Protein AF-A0A445MV72-F1 (afdb_monomer_lite)

pLDDT: mean 87.75, std 9.33, range [53.75, 96.5]

Structure (mmCIF, N/CA/C/O backbone):
data_AF-A0A445MV72-F1
#
_entry.id   AF-A0A445MV72-F1
#
loop_
_atom_site.group_PDB
_atom_site.id
_atom_site.type_symbol
_atom_site.label_atom_id
_atom_site.label_alt_id
_atom_site.label_comp_id
_atom_site.label_asym_id
_atom_site.label_entity_id
_atom_site.label_seq_id
_atom_site.pdbx_PDB_ins_code
_atom_site.Cartn_x
_atom_site.Cartn_y
_atom_site.Cartn_z
_atom_site.occupancy
_atom_site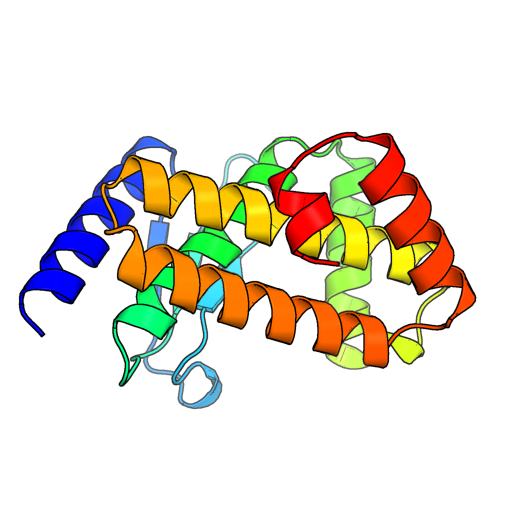.B_iso_or_equiv
_atom_site.auth_seq_id
_atom_site.auth_comp_id
_atom_site.auth_asym_id
_atom_site.auth_atom_id
_atom_site.pdbx_PDB_model_num
ATOM 1 N N . MET A 1 1 ? -3.515 1.866 24.967 1.00 53.75 1 MET A N 1
ATOM 2 C CA . MET A 1 1 ? -4.025 0.498 24.697 1.00 53.75 1 MET A CA 1
ATOM 3 C C . MET A 1 1 ? -5.531 0.438 24.438 1.00 53.75 1 MET A C 1
ATOM 5 O O . MET A 1 1 ? -5.907 -0.275 23.522 1.00 53.75 1 MET A O 1
ATOM 9 N N . LYS A 1 2 ? -6.404 1.132 25.194 1.00 62.56 2 LYS A N 1
ATOM 10 C CA . LYS A 1 2 ? -7.867 1.050 24.974 1.00 62.56 2 LYS A CA 1
ATOM 11 C C . LYS A 1 2 ? -8.343 1.694 23.660 1.00 62.56 2 LYS A C 1
ATOM 13 O O . LYS A 1 2 ? -9.170 1.105 22.979 1.00 62.56 2 LYS A O 1
ATOM 18 N N . GLU A 1 3 ? -7.796 2.846 23.276 1.00 76.44 3 GLU A N 1
ATOM 19 C CA . GLU A 1 3 ? -8.205 3.559 22.050 1.00 76.44 3 GLU A CA 1
ATOM 20 C C . GLU A 1 3 ? -7.783 2.834 20.769 1.00 76.44 3 GLU A C 1
ATOM 22 O O . GLU A 1 3 ? -8.603 2.650 19.874 1.00 76.44 3 GLU A O 1
ATOM 27 N N . SER A 1 4 ? -6.557 2.305 20.717 1.00 75.75 4 SER A N 1
ATOM 28 C CA . SER A 1 4 ? -6.081 1.525 19.567 1.00 75.75 4 SER A CA 1
ATOM 29 C C . SER A 1 4 ? -6.923 0.268 19.313 1.00 75.75 4 SER A C 1
ATOM 31 O O . SER A 1 4 ? -7.125 -0.109 18.166 1.00 75.75 4 SER A O 1
ATOM 33 N N . HIS A 1 5 ? -7.476 -0.353 20.363 1.00 82.06 5 HIS A N 1
ATOM 34 C CA . HIS A 1 5 ? -8.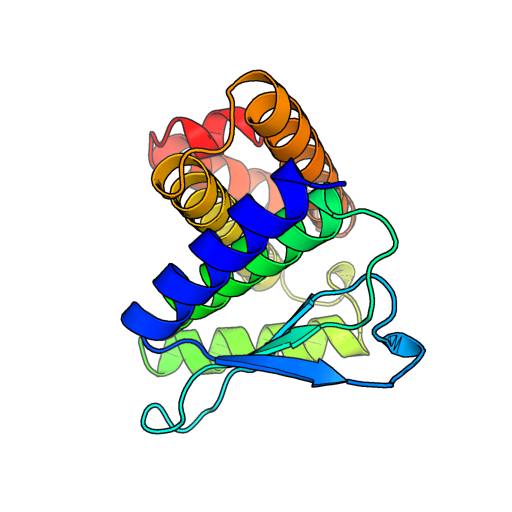399 -1.486 20.221 1.00 82.06 5 HIS A CA 1
ATOM 35 C C . HIS A 1 5 ? -9.748 -1.073 19.623 1.00 82.06 5 HIS A C 1
ATOM 37 O O . HIS A 1 5 ? -10.294 -1.802 18.798 1.00 82.06 5 HIS A O 1
ATOM 43 N N . ILE A 1 6 ? -10.279 0.089 20.016 1.00 86.88 6 ILE A N 1
ATOM 44 C CA . ILE A 1 6 ? -11.525 0.626 19.454 1.00 86.88 6 ILE A CA 1
ATOM 45 C C . ILE A 1 6 ? -11.322 0.956 17.973 1.00 86.88 6 ILE A C 1
ATOM 47 O O . ILE A 1 6 ? -12.120 0.533 17.142 1.00 86.88 6 ILE A O 1
ATOM 51 N N . MET A 1 7 ? -10.228 1.641 17.634 1.00 90.25 7 MET A N 1
ATOM 52 C CA . MET A 1 7 ? -9.904 1.991 16.249 1.00 90.25 7 MET A CA 1
ATOM 53 C C . MET A 1 7 ? -9.683 0.752 15.384 1.00 90.25 7 MET A C 1
ATOM 55 O O . MET A 1 7 ? -10.208 0.675 14.275 1.00 90.25 7 MET A O 1
ATOM 59 N N . LEU A 1 8 ? -8.973 -0.254 15.903 1.00 90.19 8 LEU A N 1
ATOM 60 C CA . LEU A 1 8 ? -8.810 -1.525 15.211 1.00 90.19 8 LEU A CA 1
ATOM 61 C C . LEU A 1 8 ? -10.172 -2.181 14.973 1.00 90.19 8 LEU A C 1
ATOM 63 O O . LEU A 1 8 ? -10.470 -2.557 13.848 1.00 90.19 8 LEU A O 1
ATOM 67 N N . HIS A 1 9 ? -11.035 -2.259 15.986 1.00 91.50 9 HIS A N 1
ATOM 68 C CA . HIS A 1 9 ? -12.377 -2.815 15.822 1.00 91.50 9 HIS A CA 1
ATOM 69 C C . HIS A 1 9 ? -13.197 -2.065 14.756 1.00 91.50 9 HIS A C 1
ATOM 71 O O . HIS A 1 9 ? -13.833 -2.703 13.916 1.00 91.50 9 HIS A O 1
ATOM 77 N N . SER A 1 10 ? -13.150 -0.729 14.740 1.00 92.88 10 SER A N 1
ATOM 78 C CA . SER A 1 10 ? -13.802 0.094 13.712 1.00 92.88 10 SER A CA 1
ATOM 79 C C . SER A 1 10 ? -13.253 -0.183 12.311 1.00 92.88 10 SER A C 1
ATOM 81 O O . SER A 1 10 ? -14.034 -0.359 11.374 1.00 92.88 10 SER A O 1
ATOM 83 N N . LEU A 1 11 ? -11.927 -0.292 12.167 1.00 94.06 11 LEU A N 1
ATOM 84 C CA . LEU A 1 11 ? -11.287 -0.673 10.907 1.00 94.06 11 LEU A CA 1
ATOM 85 C C . LEU A 1 11 ? -11.784 -2.043 10.442 1.00 94.06 11 LEU A C 1
ATOM 87 O O . LEU A 1 11 ? -12.214 -2.177 9.302 1.00 94.06 11 LEU A O 1
ATOM 91 N N . LEU A 1 12 ? -11.783 -3.047 11.321 1.00 92.81 12 LEU A N 1
ATOM 92 C CA . LEU A 1 12 ? -12.229 -4.402 10.983 1.00 92.81 12 LEU A CA 1
ATOM 93 C C . LEU A 1 12 ? -13.708 -4.454 10.592 1.00 92.81 12 LEU A C 1
ATOM 95 O O . LEU A 1 12 ? -14.058 -5.182 9.663 1.00 92.81 12 LEU A O 1
ATOM 99 N N . GLY A 1 13 ? -14.558 -3.666 11.255 1.00 92.38 13 GLY A N 1
ATOM 100 C CA . GLY A 1 13 ? -15.954 -3.487 10.858 1.00 92.38 13 GLY A CA 1
ATOM 101 C C . GLY A 1 13 ? -16.064 -2.956 9.430 1.00 92.38 13 GLY A C 1
ATOM 102 O O . GLY A 1 13 ? -16.689 -3.589 8.584 1.00 92.38 13 GLY A O 1
ATOM 103 N N . HIS A 1 14 ? -15.357 -1.864 9.130 1.00 93.19 14 HIS A N 1
ATOM 104 C CA . HIS A 1 14 ? -15.363 -1.277 7.793 1.00 93.19 14 HIS A CA 1
ATOM 105 C C . HIS A 1 14 ? -14.809 -2.230 6.722 1.00 93.19 14 HIS A C 1
ATOM 107 O O . HIS A 1 14 ? -15.396 -2.354 5.650 1.00 93.19 14 HIS A O 1
ATOM 113 N N . LEU A 1 15 ? -13.707 -2.938 7.006 1.00 93.88 15 LEU A N 1
ATOM 114 C CA . LEU A 1 15 ? -13.119 -3.924 6.090 1.00 93.88 15 LEU A CA 1
ATOM 115 C C . LEU A 1 15 ? -14.104 -5.048 5.758 1.00 93.88 15 LEU A C 1
ATOM 117 O O . LEU A 1 15 ? -14.228 -5.434 4.593 1.00 93.88 15 LEU A O 1
ATOM 121 N N . LYS A 1 16 ? -14.843 -5.534 6.759 1.00 92.12 16 LYS A N 1
ATOM 122 C CA . LYS A 1 16 ? -15.885 -6.543 6.567 1.00 92.12 16 LYS A CA 1
ATOM 123 C C . LYS A 1 16 ? -16.986 -6.037 5.633 1.00 92.12 16 LYS A C 1
ATOM 125 O O . LYS A 1 16 ? -17.372 -6.768 4.722 1.00 92.12 16 LYS A O 1
ATOM 130 N N . ASP A 1 17 ? -17.437 -4.796 5.811 1.00 91.38 17 ASP A N 1
ATOM 131 C CA . ASP A 1 17 ? -18.499 -4.194 4.994 1.00 91.38 17 ASP A CA 1
ATOM 132 C C . ASP A 1 17 ? -18.099 -4.061 3.514 1.00 91.38 17 ASP A C 1
ATOM 134 O O . ASP A 1 17 ? -18.929 -4.234 2.623 1.00 91.38 17 ASP A O 1
ATOM 138 N N . ILE A 1 18 ? -16.812 -3.832 3.228 1.00 90.31 18 ILE A N 1
ATOM 139 C CA . ILE A 1 18 ? -16.269 -3.766 1.856 1.00 90.31 18 ILE A CA 1
ATOM 140 C C . ILE A 1 18 ? -15.762 -5.123 1.326 1.00 90.31 18 ILE A C 1
ATOM 142 O O . ILE A 1 18 ? -15.093 -5.191 0.283 1.00 90.31 18 ILE A O 1
ATOM 146 N N . GLY A 1 19 ? -16.067 -6.217 2.031 1.00 89.56 19 GLY A N 1
ATOM 147 C CA . GLY A 1 19 ? -15.727 -7.582 1.633 1.00 89.56 19 GLY A CA 1
ATOM 148 C C . GLY A 1 19 ? -14.223 -7.857 1.648 1.00 89.56 19 GLY A C 1
ATOM 149 O O . GLY A 1 19 ? -13.679 -8.354 0.655 1.00 89.56 19 GLY A O 1
ATOM 150 N N . ILE A 1 20 ? -13.544 -7.469 2.729 1.00 92.75 20 ILE A N 1
ATOM 151 C CA . ILE A 1 20 ? -12.152 -7.812 3.036 1.00 92.75 20 ILE A CA 1
ATOM 152 C C . ILE A 1 20 ? -12.123 -8.527 4.389 1.00 92.75 20 ILE A C 1
ATOM 154 O O . ILE A 1 20 ? -12.634 -8.020 5.385 1.00 92.75 20 ILE A O 1
ATOM 158 N N . ILE A 1 21 ? -11.520 -9.713 4.427 1.00 92.50 21 ILE A N 1
ATOM 159 C CA . ILE A 1 21 ? -11.402 -10.524 5.647 1.00 92.50 21 ILE A CA 1
ATOM 160 C C . ILE A 1 21 ? -10.011 -10.335 6.260 1.00 92.50 21 ILE A C 1
ATOM 162 O O . ILE A 1 21 ? -9.018 -10.329 5.540 1.00 92.50 21 ILE A O 1
ATOM 166 N N . LEU A 1 22 ? -9.918 -10.236 7.587 1.00 93.31 22 LEU A N 1
ATOM 167 C CA . LEU A 1 22 ? -8.640 -10.310 8.299 1.00 93.31 22 LEU A CA 1
ATOM 168 C C . LEU A 1 22 ? -8.399 -11.737 8.808 1.00 93.31 22 LEU A C 1
ATOM 170 O O . LEU A 1 22 ? -9.281 -12.331 9.428 1.00 93.31 22 LEU A O 1
ATOM 174 N N . LEU A 1 23 ? -7.197 -12.264 8.584 1.00 93.44 23 LEU A N 1
ATOM 175 C CA . LEU A 1 23 ? -6.734 -13.554 9.088 1.00 93.44 23 LEU A CA 1
ATOM 176 C C . LEU A 1 23 ? -5.506 -13.338 9.976 1.00 93.44 23 LEU A C 1
ATOM 178 O O . LEU A 1 23 ? -4.493 -12.821 9.508 1.00 93.44 23 LEU A O 1
ATOM 182 N N . ARG A 1 24 ? -5.582 -13.759 11.242 1.00 92.44 24 ARG A N 1
ATOM 183 C CA . ARG A 1 24 ? -4.413 -13.819 12.129 1.00 92.44 24 ARG A CA 1
ATOM 184 C C . ARG A 1 24 ? -3.758 -15.185 12.031 1.00 92.44 24 ARG A C 1
ATOM 186 O O . ARG A 1 24 ? -4.458 -16.197 12.060 1.00 92.44 24 ARG A O 1
ATOM 193 N N . VAL A 1 25 ? -2.437 -15.203 11.911 1.00 91.25 25 VAL A N 1
ATOM 194 C CA . VAL A 1 25 ? -1.656 -16.439 11.803 1.00 91.25 25 VAL A CA 1
ATOM 195 C C . VAL A 1 25 ? -0.555 -16.481 12.850 1.00 91.25 25 VAL A C 1
ATOM 197 O O . VAL A 1 25 ? 0.115 -15.481 13.098 1.00 91.25 25 VAL A O 1
ATOM 200 N N . ASP A 1 26 ? -0.357 -17.666 13.421 1.00 88.50 26 ASP A N 1
ATOM 201 C CA . ASP A 1 26 ? 0.761 -17.973 14.312 1.00 88.50 26 ASP A CA 1
ATOM 202 C C . ASP A 1 26 ? 1.982 -18.388 13.473 1.00 88.50 26 ASP A C 1
ATOM 204 O O . ASP A 1 26 ? 2.368 -19.554 13.398 1.00 88.50 26 ASP A O 1
ATOM 208 N N . ASP A 1 27 ? 2.515 -17.424 12.721 1.00 87.00 27 ASP A N 1
ATOM 209 C CA . ASP A 1 27 ? 3.730 -17.578 11.923 1.00 87.00 27 ASP A CA 1
ATOM 210 C C . ASP A 1 27 ? 4.737 -16.504 12.338 1.00 87.00 27 ASP A C 1
ATOM 212 O O . ASP A 1 27 ? 4.522 -15.304 12.143 1.00 87.00 27 ASP A O 1
ATOM 216 N N . ASN A 1 28 ? 5.878 -16.939 12.876 1.00 86.00 28 ASN A N 1
ATOM 217 C CA . ASN A 1 28 ? 6.942 -16.047 13.330 1.00 86.00 28 ASN A CA 1
ATOM 218 C C . ASN A 1 28 ? 7.445 -15.096 12.227 1.00 86.00 28 ASN A C 1
ATOM 220 O O . ASN A 1 28 ? 7.869 -13.977 12.517 1.00 86.00 28 ASN A O 1
ATOM 224 N N . SER A 1 29 ? 7.385 -15.500 10.954 1.00 86.94 29 SER A N 1
ATOM 225 C CA . SER A 1 29 ? 7.790 -14.656 9.821 1.00 86.94 29 SER A CA 1
ATOM 226 C C . SER A 1 29 ? 6.843 -13.470 9.573 1.00 86.94 29 SER A C 1
ATOM 228 O O . SER A 1 29 ? 7.256 -12.456 8.986 1.00 86.94 29 SER A O 1
ATOM 230 N N . MET A 1 30 ? 5.607 -13.590 10.071 1.00 87.69 30 MET A N 1
ATOM 231 C CA . MET A 1 30 ? 4.527 -12.608 10.002 1.00 87.69 30 MET A CA 1
ATOM 232 C C . MET A 1 30 ? 4.449 -11.708 11.239 1.00 87.69 30 MET A C 1
ATOM 234 O O . MET A 1 30 ? 3.640 -10.777 11.252 1.00 87.69 30 MET A O 1
ATOM 238 N N . MET A 1 31 ? 5.294 -11.923 12.259 1.00 86.69 31 MET A N 1
ATOM 239 C CA . MET A 1 31 ? 5.344 -11.047 13.434 1.00 86.69 31 MET A CA 1
ATOM 240 C C . MET A 1 31 ? 5.559 -9.592 13.009 1.00 86.69 31 MET A C 1
ATOM 242 O O . MET A 1 31 ? 6.533 -9.262 12.329 1.00 86.69 31 MET A O 1
ATOM 246 N N . ASN A 1 32 ? 4.659 -8.714 13.455 1.00 87.56 32 ASN A N 1
ATOM 247 C CA . ASN A 1 32 ? 4.646 -7.288 13.120 1.00 87.56 32 ASN A CA 1
ATOM 248 C C . ASN A 1 32 ? 4.536 -6.970 11.614 1.00 87.56 32 ASN A C 1
ATOM 250 O O . ASN A 1 32 ? 5.069 -5.952 11.164 1.00 87.56 32 ASN A O 1
ATOM 254 N N . LYS A 1 33 ? 3.867 -7.819 10.824 1.00 90.12 33 LYS A N 1
ATOM 255 C CA . LYS A 1 33 ? 3.582 -7.565 9.405 1.00 90.12 33 LYS A CA 1
ATOM 256 C C . LYS A 1 33 ? 2.119 -7.827 9.077 1.00 90.12 33 LYS A C 1
ATOM 258 O O . LYS A 1 33 ? 1.469 -8.672 9.692 1.00 90.12 33 LYS A O 1
ATOM 263 N N . ALA A 1 34 ? 1.631 -7.114 8.071 1.00 93.94 34 ALA A N 1
ATOM 264 C CA . ALA A 1 34 ? 0.392 -7.418 7.376 1.00 93.94 34 ALA A CA 1
ATOM 265 C C . ALA A 1 34 ? 0.716 -7.631 5.893 1.00 93.94 34 ALA A C 1
ATOM 267 O O . ALA A 1 34 ? 1.648 -7.018 5.380 1.00 93.94 34 ALA A O 1
ATOM 268 N N . LEU A 1 35 ? -0.028 -8.511 5.228 1.00 93.12 35 LEU A N 1
ATOM 269 C CA . LEU A 1 35 ? 0.099 -8.780 3.799 1.00 93.12 35 LEU A CA 1
ATOM 270 C C . LEU A 1 35 ? -1.283 -8.927 3.169 1.00 93.12 35 LEU A C 1
ATOM 272 O O . LEU A 1 35 ? -2.124 -9.681 3.669 1.00 93.12 35 LEU A O 1
ATOM 276 N N . ALA A 1 36 ? -1.501 -8.276 2.034 1.00 92.50 36 ALA A N 1
ATOM 277 C CA . ALA A 1 36 ? -2.639 -8.551 1.176 1.00 92.50 36 ALA A CA 1
ATOM 278 C C . ALA A 1 36 ? -2.472 -9.903 0.459 1.00 92.50 36 ALA A C 1
ATOM 280 O O . ALA A 1 36 ? -1.477 -10.175 -0.214 1.00 92.50 36 ALA A O 1
ATOM 281 N N . LYS A 1 37 ? -3.486 -10.762 0.569 1.00 88.00 37 LYS A N 1
ATOM 282 C CA . LYS A 1 37 ? -3.605 -11.988 -0.220 1.00 88.00 37 LYS A CA 1
ATOM 283 C C . LYS A 1 37 ? -4.469 -11.705 -1.442 1.00 88.00 37 LYS A C 1
ATOM 285 O O . LYS A 1 37 ? -5.685 -11.530 -1.328 1.00 88.00 37 LYS A O 1
ATOM 290 N N . PHE A 1 38 ? -3.842 -11.717 -2.610 1.00 80.31 38 PHE A N 1
ATOM 291 C CA . PHE A 1 38 ? -4.532 -11.610 -3.890 1.00 80.31 38 PHE A CA 1
ATOM 292 C C . PHE A 1 38 ? -4.896 -12.999 -4.408 1.00 80.31 38 PHE A C 1
ATOM 294 O O . PHE A 1 38 ? -4.079 -13.920 -4.381 1.00 80.31 38 PHE A O 1
ATOM 301 N N . SER A 1 39 ? -6.133 -13.149 -4.871 1.00 71.06 39 SER A N 1
ATOM 302 C CA . SER A 1 39 ? -6.569 -14.328 -5.615 1.00 71.06 39 SER A CA 1
ATOM 303 C C . SER A 1 39 ? -6.663 -13.970 -7.092 1.00 71.06 39 SER A C 1
ATOM 305 O O . SER A 1 39 ? -7.141 -12.890 -7.435 1.00 71.06 39 SER A O 1
ATOM 307 N N . PHE A 1 40 ? -6.250 -14.893 -7.960 1.00 65.88 40 PHE A N 1
ATOM 308 C CA . PHE A 1 40 ? -6.539 -14.802 -9.395 1.00 65.88 40 PHE A CA 1
ATOM 309 C C . PHE A 1 40 ? -8.035 -14.958 -9.690 1.00 65.88 40 PHE A C 1
ATOM 311 O O . PHE A 1 40 ? 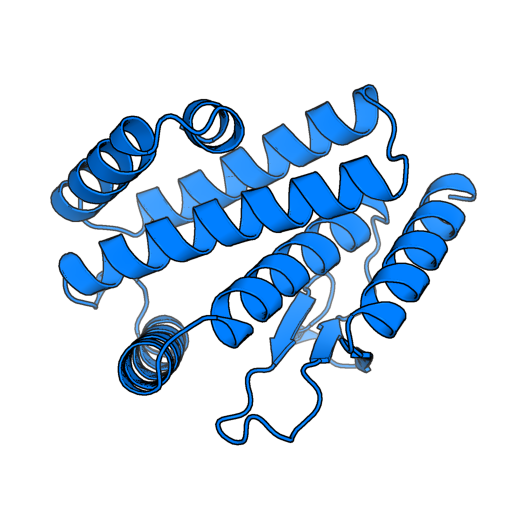-8.520 -14.493 -10.719 1.00 65.88 40 PHE A O 1
ATOM 318 N N . ASP A 1 41 ? -8.761 -15.617 -8.792 1.00 70.06 41 ASP A N 1
ATOM 319 C CA . ASP A 1 41 ? -10.205 -15.731 -8.852 1.00 70.06 41 ASP A CA 1
ATOM 320 C C . ASP A 1 41 ? -10.847 -14.543 -8.125 1.00 70.06 41 ASP A C 1
ATOM 322 O O . ASP A 1 41 ? -10.796 -14.443 -6.899 1.00 70.06 41 ASP A O 1
ATOM 326 N N . LEU A 1 42 ? -11.474 -13.652 -8.895 1.00 63.12 42 LEU A N 1
ATOM 327 C CA . LEU A 1 42 ? -12.165 -12.464 -8.386 1.00 63.12 42 LEU A CA 1
ATOM 328 C C . LEU A 1 42 ? -13.402 -12.797 -7.533 1.00 63.12 42 LEU A C 1
ATOM 330 O O . LEU A 1 42 ? -13.910 -11.912 -6.846 1.00 63.12 42 LEU A O 1
ATOM 334 N N . SER A 1 43 ? -13.893 -14.043 -7.566 1.00 69.25 43 SER A N 1
ATOM 335 C CA . SER A 1 43 ? -14.984 -14.493 -6.691 1.00 69.25 43 SER A CA 1
ATOM 336 C C . SER A 1 43 ? -14.506 -14.845 -5.280 1.00 69.25 43 SER A C 1
ATOM 338 O O . SER A 1 43 ? -15.289 -14.815 -4.328 1.00 69.25 43 SER A O 1
ATOM 340 N N . SER A 1 44 ? -13.207 -15.107 -5.117 1.00 76.25 44 SER A N 1
ATOM 341 C CA . SER A 1 44 ? -12.596 -15.325 -3.812 1.00 76.25 44 SER A CA 1
ATOM 342 C C . SER A 1 44 ? -12.575 -14.024 -3.010 1.00 76.25 44 SER A C 1
ATOM 344 O O . SER A 1 44 ? -12.139 -12.975 -3.488 1.00 76.25 44 SER A O 1
ATOM 346 N N . THR A 1 45 ? -13.002 -14.083 -1.749 1.00 82.62 45 THR A N 1
ATOM 347 C CA . THR A 1 45 ? -12.935 -12.918 -0.865 1.00 82.62 45 THR A CA 1
ATOM 348 C C . THR A 1 45 ? -11.482 -12.531 -0.612 1.00 82.62 45 THR A C 1
ATOM 350 O O . THR A 1 45 ? -10.671 -13.357 -0.190 1.00 82.62 45 THR A O 1
ATOM 353 N N . ALA A 1 46 ? -11.152 -11.264 -0.858 1.00 88.12 46 ALA A N 1
ATOM 354 C CA . ALA A 1 46 ? -9.829 -10.741 -0.559 1.00 88.12 46 ALA A CA 1
ATOM 355 C C . ALA A 1 46 ? -9.569 -10.787 0.951 1.00 88.12 46 ALA A C 1
ATOM 357 O O . ALA A 1 46 ? -10.466 -10.512 1.756 1.00 88.12 46 ALA A O 1
ATOM 358 N N . SER A 1 47 ? -8.338 -11.111 1.335 1.00 91.62 47 SER A N 1
ATOM 359 C CA . SER A 1 47 ? -7.973 -11.207 2.744 1.00 91.62 47 SER A CA 1
ATOM 360 C C . SER A 1 47 ? -6.655 -10.520 3.044 1.00 91.62 47 SER A C 1
ATOM 362 O O . SER A 1 47 ? -5.733 -10.576 2.235 1.00 91.62 47 SER A O 1
ATOM 364 N N . ILE A 1 48 ? -6.550 -9.941 4.231 1.00 95.50 48 ILE A N 1
ATOM 365 C CA . ILE A 1 48 ? -5.301 -9.447 4.801 1.00 95.50 48 ILE A CA 1
ATOM 366 C C . ILE A 1 48 ? -4.856 -10.459 5.847 1.00 95.50 48 ILE A C 1
ATOM 368 O O . ILE A 1 48 ? -5.635 -10.832 6.723 1.00 95.50 48 ILE A O 1
ATOM 372 N N . VAL A 1 49 ? -3.618 -10.922 5.739 1.00 94.50 49 VAL A N 1
ATOM 373 C CA . VAL A 1 49 ? -2.999 -11.822 6.709 1.00 94.50 49 VAL A CA 1
ATOM 374 C C . VAL A 1 49 ? -2.082 -10.996 7.597 1.00 94.50 49 VAL A C 1
ATOM 376 O O . VAL A 1 49 ? -1.245 -10.264 7.075 1.00 94.50 49 VAL A O 1
ATOM 379 N N . CYS A 1 50 ? -2.213 -11.100 8.915 1.00 94.69 50 CYS A N 1
ATOM 380 C CA . CYS A 1 50 ? -1.328 -10.412 9.852 1.00 94.69 50 CYS A CA 1
ATOM 381 C C . CYS A 1 50 ? -0.846 -11.327 10.980 1.00 94.69 50 CYS A C 1
ATOM 383 O O . CYS A 1 50 ? -1.522 -12.289 11.351 1.00 94.69 50 CYS A O 1
ATOM 385 N N . GLY A 1 51 ? 0.338 -11.025 11.513 1.00 92.19 51 GLY A N 1
ATOM 386 C CA . GLY A 1 51 ? 0.804 -11.592 12.778 1.00 92.19 51 GLY A CA 1
ATOM 387 C C . GLY A 1 51 ? 0.417 -10.722 13.973 1.00 92.19 51 GLY A C 1
ATOM 388 O O . GLY A 1 51 ? -0.262 -9.701 13.834 1.00 92.19 51 GLY A O 1
ATOM 389 N N . ASP A 1 52 ? 0.895 -11.104 15.154 1.00 89.81 52 ASP A N 1
ATOM 390 C CA . ASP A 1 52 ? 0.683 -10.327 16.372 1.00 89.81 52 ASP A CA 1
ATOM 391 C C . ASP A 1 52 ? 1.629 -9.122 16.421 1.00 89.81 52 ASP A C 1
ATOM 393 O O . ASP A 1 52 ? 2.857 -9.247 16.356 1.00 89.81 52 ASP A O 1
ATOM 397 N N . PHE A 1 53 ? 1.039 -7.930 16.488 1.00 90.75 53 PHE A N 1
ATOM 398 C CA . PHE A 1 53 ? 1.759 -6.668 16.588 1.00 90.75 53 PHE A CA 1
ATOM 399 C C . PHE A 1 53 ? 1.911 -6.252 18.048 1.00 90.75 53 PHE A C 1
ATOM 401 O O . PHE A 1 53 ? 0.952 -6.241 18.815 1.00 90.75 53 PHE A O 1
ATOM 408 N N . ASN A 1 54 ? 3.108 -5.787 18.403 1.00 87.88 54 ASN A N 1
ATOM 409 C CA . ASN A 1 54 ? 3.361 -5.192 19.721 1.00 87.88 54 ASN A CA 1
ATOM 410 C C . ASN A 1 54 ? 2.969 -3.702 19.799 1.00 87.88 54 ASN A C 1
ATOM 412 O O . ASN A 1 54 ? 3.020 -3.094 20.866 1.00 87.88 54 ASN A O 1
ATOM 416 N N . ASP A 1 55 ? 2.615 -3.099 18.664 1.00 90.62 55 ASP A N 1
ATOM 417 C CA . ASP A 1 55 ? 2.308 -1.680 18.510 1.00 90.62 55 ASP A CA 1
ATOM 418 C C . ASP A 1 55 ? 1.005 -1.539 17.716 1.00 90.62 55 ASP A C 1
ATOM 420 O O . ASP A 1 55 ? 0.956 -1.830 16.519 1.00 90.62 55 ASP A O 1
ATOM 424 N N . GLY A 1 56 ? -0.053 -1.093 18.397 1.00 90.50 56 GLY A N 1
ATOM 425 C CA . GLY A 1 56 ? -1.384 -0.975 17.804 1.00 90.50 56 GLY A CA 1
ATOM 426 C C . GLY A 1 56 ? -1.473 0.071 16.691 1.00 90.50 56 GLY A C 1
ATOM 427 O O . GLY A 1 56 ? -2.278 -0.093 15.781 1.00 90.50 56 GLY A O 1
ATOM 428 N N . LEU A 1 57 ? -0.638 1.118 16.712 1.00 91.12 57 LEU A N 1
ATOM 429 C CA . LEU A 1 57 ? -0.626 2.117 15.641 1.00 91.12 57 LEU A CA 1
ATOM 430 C C . LEU A 1 57 ? 0.024 1.542 14.381 1.00 91.12 57 LEU A C 1
ATOM 432 O O . LEU A 1 57 ? -0.485 1.738 13.275 1.00 91.12 57 LEU A O 1
ATOM 436 N N . LYS A 1 58 ? 1.116 0.780 14.539 1.00 91.50 58 LYS A N 1
ATOM 437 C CA . LYS A 1 58 ? 1.723 0.025 13.430 1.00 91.50 58 LYS A CA 1
ATOM 438 C C . LYS A 1 58 ? 0.776 -1.017 12.870 1.00 91.50 58 LYS A C 1
ATOM 440 O O . LYS A 1 58 ? 0.713 -1.158 11.652 1.00 91.50 58 LYS A O 1
ATOM 445 N N . GLU A 1 59 ? 0.042 -1.710 13.730 1.00 94.06 59 GLU A N 1
ATOM 446 C CA . GLU A 1 59 ? -0.969 -2.673 13.309 1.00 94.06 59 GLU A CA 1
ATOM 447 C C . GLU A 1 59 ? -2.051 -2.007 12.454 1.00 94.06 59 GLU A C 1
ATOM 449 O O . GLU A 1 59 ? -2.262 -2.413 11.312 1.00 94.06 59 GLU A O 1
ATOM 454 N N . LEU A 1 60 ? -2.670 -0.934 12.963 1.00 93.94 60 LEU A N 1
ATOM 455 C CA . LEU A 1 60 ? -3.672 -0.151 12.233 1.00 93.94 60 LEU A CA 1
ATOM 456 C C . LEU A 1 60 ? -3.137 0.341 10.888 1.00 93.94 60 LEU A C 1
ATOM 458 O O . LEU A 1 60 ? -3.789 0.164 9.862 1.00 93.94 60 LEU A O 1
ATOM 462 N N . THR A 1 61 ? -1.935 0.920 10.894 1.00 94.00 61 THR A N 1
ATOM 463 C CA . THR A 1 61 ? -1.290 1.455 9.689 1.00 94.00 61 THR A CA 1
ATOM 464 C C . THR A 1 61 ? -1.040 0.359 8.660 1.00 94.00 61 THR A C 1
ATOM 466 O O . THR A 1 61 ? -1.367 0.538 7.490 1.00 94.00 61 THR A O 1
ATOM 469 N N . SER A 1 62 ? -0.498 -0.782 9.092 1.00 95.12 62 SER A N 1
ATOM 470 C CA . SER A 1 62 ? -0.163 -1.898 8.202 1.00 95.12 62 SER A CA 1
ATOM 471 C C . SER A 1 62 ? -1.428 -2.508 7.606 1.00 95.12 62 SER A C 1
ATOM 473 O O . SER A 1 62 ? -1.522 -2.658 6.395 1.00 95.12 62 SER A O 1
ATOM 475 N N . ILE A 1 63 ? -2.445 -2.789 8.426 1.00 96.50 63 ILE A N 1
ATOM 476 C CA . ILE A 1 63 ? -3.717 -3.345 7.943 1.00 96.50 63 ILE A CA 1
ATOM 477 C C . ILE A 1 63 ? -4.399 -2.375 6.969 1.00 96.50 63 ILE A C 1
ATOM 479 O O . ILE A 1 63 ? -4.890 -2.799 5.925 1.00 96.50 63 ILE A O 1
ATOM 483 N N . ALA A 1 64 ? -4.422 -1.075 7.272 1.00 95.94 64 ALA A N 1
ATOM 484 C CA . ALA A 1 64 ? -5.024 -0.085 6.384 1.00 95.94 64 ALA A CA 1
ATOM 485 C C . ALA A 1 64 ? -4.268 0.046 5.050 1.00 95.94 64 ALA A C 1
ATOM 487 O O . ALA A 1 64 ? -4.904 0.159 4.001 1.00 95.94 64 ALA A O 1
ATOM 488 N N . HIS A 1 65 ? -2.933 -0.004 5.071 1.00 95.69 65 HIS A N 1
ATOM 489 C CA . HIS A 1 65 ? -2.101 0.002 3.862 1.00 95.69 65 HIS A CA 1
ATOM 490 C C . HIS A 1 65 ? -2.394 -1.204 2.962 1.00 95.69 65 HIS A C 1
ATOM 492 O O . HIS A 1 65 ? -2.713 -1.038 1.784 1.00 95.69 65 HIS A O 1
ATOM 498 N N . GLU A 1 66 ? -2.409 -2.411 3.534 1.00 96.44 66 GLU A N 1
ATOM 499 C CA . GLU A 1 66 ? -2.732 -3.638 2.794 1.00 96.44 66 GLU A CA 1
ATOM 500 C C . GLU A 1 66 ? -4.177 -3.645 2.270 1.00 96.44 66 GLU A C 1
ATOM 502 O O . GLU A 1 66 ? -4.452 -4.126 1.168 1.00 96.44 66 GLU A O 1
ATOM 507 N N . ALA A 1 67 ? -5.122 -3.054 3.008 1.00 95.94 67 ALA A N 1
ATOM 508 C CA . ALA A 1 67 ? -6.476 -2.835 2.503 1.00 95.94 67 ALA A CA 1
ATOM 509 C C . ALA A 1 67 ? -6.480 -1.904 1.281 1.00 95.94 67 ALA A C 1
ATOM 511 O O . ALA A 1 67 ? -7.240 -2.127 0.336 1.00 95.94 67 ALA A O 1
ATOM 512 N N . GLY A 1 68 ? -5.607 -0.894 1.268 1.00 95.4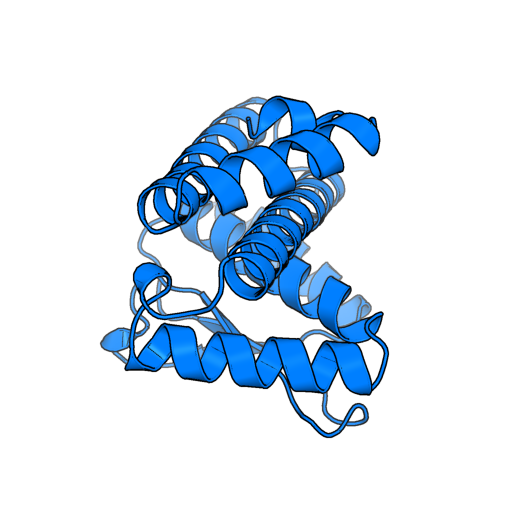4 68 GLY A N 1
ATOM 513 C CA . GLY A 1 68 ? -5.365 -0.040 0.112 1.00 95.44 68 GLY A CA 1
ATOM 514 C C . GLY A 1 68 ? -4.953 -0.842 -1.120 1.00 95.44 68 GLY A C 1
ATOM 515 O O . GLY A 1 68 ? -5.580 -0.696 -2.171 1.00 95.44 68 GLY A O 1
ATOM 516 N N . HIS A 1 69 ? -3.991 -1.752 -0.975 1.00 94.88 69 HIS A N 1
ATOM 517 C CA . HIS A 1 69 ? -3.574 -2.665 -2.043 1.00 94.88 69 HIS A CA 1
ATOM 518 C C . HIS A 1 69 ? -4.728 -3.527 -2.572 1.00 94.88 69 HIS A C 1
ATOM 520 O O . HIS A 1 69 ? -4.960 -3.594 -3.782 1.00 94.88 69 HIS A O 1
ATOM 526 N N . VAL A 1 70 ? -5.528 -4.124 -1.682 1.00 93.50 70 VAL A N 1
ATOM 527 C CA . VAL A 1 70 ? -6.722 -4.898 -2.070 1.00 93.50 70 VAL A CA 1
ATOM 528 C C . VAL A 1 70 ? -7.719 -4.044 -2.863 1.00 93.50 70 VAL A C 1
ATOM 530 O O . VAL A 1 70 ? -8.276 -4.496 -3.866 1.00 93.50 70 VAL A O 1
ATOM 533 N N . LEU A 1 71 ? -7.955 -2.804 -2.433 1.00 92.31 71 LEU A N 1
ATOM 534 C CA . LEU A 1 71 ? -8.877 -1.881 -3.095 1.00 92.31 71 LEU A CA 1
ATOM 535 C C . LEU A 1 71 ? -8.396 -1.432 -4.479 1.00 92.31 71 LEU A C 1
ATOM 537 O O . LEU A 1 71 ? -9.234 -1.148 -5.336 1.00 92.31 71 LEU A O 1
ATOM 541 N N . ILE A 1 72 ? -7.083 -1.335 -4.700 1.00 92.25 72 ILE A N 1
ATOM 542 C CA . ILE A 1 72 ? -6.510 -1.092 -6.033 1.00 92.25 72 ILE A CA 1
ATOM 543 C C . ILE A 1 72 ? -6.712 -2.331 -6.896 1.00 92.25 72 ILE A C 1
ATOM 545 O O . ILE A 1 72 ? -7.291 -2.230 -7.974 1.00 92.25 72 ILE A O 1
ATOM 549 N N . HIS A 1 73 ? -6.319 -3.503 -6.392 1.00 89.88 73 HIS A N 1
ATOM 550 C CA . HIS A 1 73 ? -6.424 -4.768 -7.114 1.00 89.88 73 HIS A CA 1
ATOM 551 C C . HIS A 1 73 ? -7.852 -5.045 -7.610 1.00 89.88 73 HIS A C 1
ATOM 553 O O . HIS A 1 73 ? -8.041 -5.441 -8.754 1.00 89.88 73 HIS A O 1
ATOM 559 N N . LYS A 1 74 ? -8.880 -4.765 -6.793 1.00 87.69 74 LYS A N 1
ATOM 560 C CA . LYS A 1 74 ? -10.300 -4.914 -7.182 1.00 87.69 74 LYS A CA 1
ATOM 561 C C . LYS A 1 74 ? -10.725 -4.042 -8.378 1.00 87.69 74 LYS A C 1
ATOM 563 O O . LYS A 1 74 ? -11.789 -4.284 -8.939 1.00 87.69 74 LYS A O 1
ATOM 568 N N . LYS A 1 75 ? -9.951 -3.012 -8.732 1.00 89.44 75 LYS A N 1
ATOM 569 C CA . LYS A 1 75 ? -10.227 -2.089 -9.847 1.00 89.44 75 LYS A CA 1
ATOM 570 C C . LYS A 1 75 ? -9.334 -2.318 -11.064 1.00 89.44 75 LYS A C 1
ATOM 572 O O . LYS A 1 75 ? -9.586 -1.702 -12.095 1.00 89.44 75 LYS A O 1
ATOM 577 N N . MET A 1 76 ? -8.304 -3.152 -10.938 1.00 89.00 76 MET A N 1
ATOM 578 C CA . MET A 1 76 ? -7.398 -3.471 -12.035 1.00 89.00 76 MET A CA 1
ATOM 579 C C . MET A 1 76 ? -8.121 -4.287 -13.111 1.00 89.00 76 MET A C 1
ATOM 581 O O . MET A 1 76 ? -8.969 -5.136 -12.824 1.00 89.00 76 MET A O 1
ATOM 585 N N . SER A 1 77 ? -7.768 -4.037 -14.366 1.00 89.44 77 SER A N 1
ATOM 586 C CA . SER A 1 77 ? -8.098 -4.927 -15.475 1.00 89.44 77 SER A CA 1
ATOM 587 C C . SER A 1 77 ? -7.375 -6.271 -15.332 1.00 89.44 77 SER A C 1
ATOM 589 O O . SER A 1 77 ? -6.412 -6.414 -14.581 1.00 89.44 77 SER A O 1
ATOM 591 N N . ARG A 1 78 ? -7.806 -7.278 -16.101 1.00 85.44 78 ARG A N 1
ATOM 592 C CA . ARG A 1 78 ? -7.179 -8.609 -16.087 1.00 85.44 78 ARG A CA 1
ATOM 593 C C . ARG A 1 78 ? -5.676 -8.563 -16.398 1.00 85.44 78 ARG A C 1
ATOM 595 O O . ARG A 1 78 ? -4.918 -9.313 -15.785 1.00 85.44 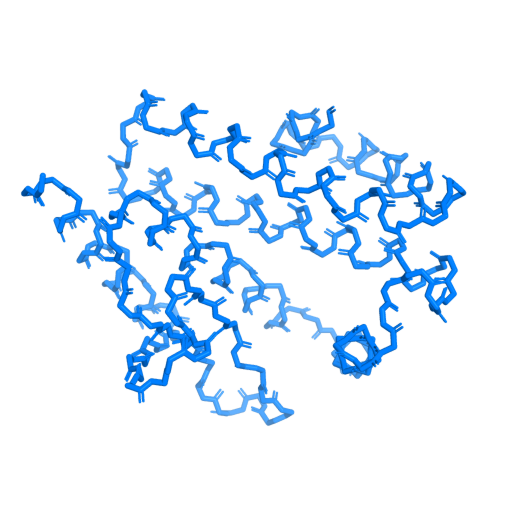78 ARG A O 1
ATOM 602 N N . ASP A 1 79 ? -5.265 -7.713 -17.338 1.00 89.62 79 ASP A N 1
ATOM 603 C CA . ASP A 1 79 ? -3.856 -7.572 -17.719 1.00 89.62 79 ASP A CA 1
ATOM 604 C C . ASP A 1 79 ? -3.052 -6.857 -16.627 1.00 89.62 79 ASP A C 1
ATOM 606 O O . ASP A 1 79 ? -1.993 -7.347 -16.244 1.00 89.62 79 ASP A O 1
ATOM 610 N N . GLU A 1 80 ? -3.591 -5.788 -16.032 1.00 89.69 80 GLU A N 1
ATOM 611 C CA . GLU A 1 80 ? -2.958 -5.111 -14.889 1.00 89.69 80 GLU A CA 1
ATOM 612 C C . GLU A 1 80 ? -2.825 -6.036 -13.675 1.00 89.69 80 GLU A C 1
ATOM 614 O O . GLU A 1 80 ? -1.779 -6.055 -13.032 1.00 89.69 80 GLU A O 1
ATOM 619 N N . THR A 1 81 ? -3.844 -6.851 -13.378 1.00 88.88 81 THR A N 1
ATOM 620 C CA . THR A 1 81 ? -3.779 -7.860 -12.312 1.00 88.88 81 THR A CA 1
ATOM 621 C C . THR A 1 81 ? -2.675 -8.875 -12.582 1.00 88.88 81 THR A C 1
ATOM 623 O O . THR A 1 81 ? -1.905 -9.198 -11.676 1.00 88.88 81 THR A O 1
ATOM 626 N N . ARG A 1 82 ? -2.579 -9.387 -13.816 1.00 89.00 82 ARG A N 1
ATOM 627 C CA . ARG A 1 82 ? -1.516 -10.324 -14.198 1.00 89.00 82 ARG A CA 1
ATOM 628 C C . ARG A 1 82 ? -0.149 -9.688 -13.975 1.00 89.00 82 ARG A C 1
ATOM 630 O O . ARG A 1 82 ? 0.695 -10.295 -13.318 1.00 89.00 82 ARG A O 1
ATOM 637 N N . ASP A 1 83 ? 0.051 -8.485 -14.497 1.00 91.06 83 ASP A N 1
ATOM 638 C CA . ASP A 1 83 ? 1.336 -7.797 -14.432 1.00 91.06 83 ASP A CA 1
ATOM 639 C C . ASP A 1 83 ? 1.701 -7.477 -12.977 1.00 91.06 83 ASP A C 1
ATOM 641 O O . ASP A 1 83 ? 2.807 -7.793 -12.543 1.00 91.06 83 ASP A O 1
ATOM 645 N N . TYR A 1 84 ? 0.752 -6.981 -12.179 1.00 91.88 84 TYR A N 1
ATOM 646 C CA . TYR A 1 84 ? 0.948 -6.727 -10.753 1.00 91.88 84 TYR A CA 1
ATOM 647 C C . TYR A 1 84 ? 1.348 -7.987 -9.981 1.00 91.88 84 TYR A C 1
ATOM 649 O O . TYR A 1 84 ? 2.355 -7.973 -9.275 1.00 91.88 84 TYR A O 1
ATOM 657 N N . VAL A 1 85 ? 0.626 -9.101 -10.143 1.00 89.19 85 VAL A N 1
ATOM 658 C CA . VAL A 1 85 ? 0.949 -10.351 -9.435 1.00 89.19 85 VAL A CA 1
ATOM 659 C C . VAL A 1 85 ? 2.308 -10.905 -9.870 1.00 89.19 85 VAL A C 1
ATOM 661 O O . VAL A 1 85 ? 3.094 -11.339 -9.023 1.00 89.19 85 VAL A O 1
ATOM 664 N N . CYS A 1 86 ? 2.623 -10.863 -11.167 1.00 90.31 86 CYS A N 1
ATOM 665 C CA . CYS A 1 86 ? 3.933 -11.269 -11.673 1.00 90.31 86 CYS A CA 1
ATOM 666 C C . CYS A 1 86 ? 5.054 -10.410 -11.079 1.00 90.31 86 CYS A C 1
ATOM 668 O O . CYS A 1 86 ? 6.050 -10.956 -10.603 1.00 90.31 86 CYS A O 1
ATOM 670 N N . ILE A 1 87 ? 4.886 -9.088 -11.053 1.00 92.50 87 ILE A N 1
ATOM 671 C CA . ILE A 1 87 ? 5.875 -8.173 -10.483 1.00 92.50 87 ILE A CA 1
ATOM 672 C C . ILE A 1 87 ? 6.051 -8.432 -8.982 1.00 92.50 87 ILE A C 1
ATOM 674 O O . ILE A 1 87 ? 7.185 -8.580 -8.530 1.00 92.50 87 ILE A O 1
ATOM 678 N N . MET A 1 88 ? 4.963 -8.568 -8.217 1.00 89.56 88 MET A N 1
ATOM 679 C CA . MET A 1 88 ? 5.020 -8.860 -6.778 1.00 89.56 88 MET A CA 1
ATOM 680 C C . MET A 1 88 ? 5.764 -10.168 -6.486 1.00 89.56 88 MET A C 1
ATOM 682 O O . MET A 1 88 ? 6.588 -10.229 -5.569 1.00 89.56 88 MET A O 1
ATOM 686 N N . PHE A 1 89 ? 5.528 -11.209 -7.290 1.00 87.81 89 PHE A N 1
ATOM 687 C CA . PHE A 1 89 ? 6.256 -12.471 -7.175 1.00 87.81 89 PHE A CA 1
ATOM 688 C C . PHE A 1 89 ? 7.755 -12.293 -7.443 1.00 87.81 89 PHE A C 1
ATOM 690 O O . PHE A 1 89 ? 8.586 -12.784 -6.676 1.00 87.81 89 PHE A O 1
ATOM 697 N N . VAL A 1 90 ? 8.111 -11.572 -8.509 1.00 89.62 90 VAL A N 1
ATOM 698 C CA . VAL A 1 90 ? 9.511 -11.327 -8.872 1.00 89.62 90 VAL A CA 1
ATOM 699 C C . VAL A 1 90 ? 10.217 -10.492 -7.805 1.00 89.62 90 VAL A C 1
ATOM 701 O O . VAL A 1 90 ? 11.306 -10.869 -7.380 1.00 89.62 90 VAL A O 1
ATOM 704 N N . ILE A 1 91 ? 9.592 -9.423 -7.306 1.00 90.62 91 ILE A N 1
ATOM 705 C CA . ILE A 1 91 ? 10.143 -8.584 -6.232 1.00 90.62 91 ILE A CA 1
ATOM 706 C C . ILE A 1 91 ? 10.422 -9.411 -4.980 1.00 90.62 91 ILE A C 1
ATOM 708 O O . ILE A 1 91 ? 11.497 -9.288 -4.399 1.00 90.62 91 ILE A O 1
ATOM 712 N N . ASN A 1 92 ? 9.496 -10.292 -4.589 1.00 85.69 92 ASN A N 1
ATOM 713 C CA . ASN A 1 92 ? 9.676 -11.143 -3.414 1.00 85.69 92 ASN A CA 1
ATOM 714 C C . ASN A 1 92 ? 10.880 -12.095 -3.536 1.00 85.69 92 ASN A C 1
ATOM 716 O O . ASN A 1 92 ? 11.489 -12.441 -2.526 1.00 85.69 92 ASN A O 1
ATOM 720 N N . LYS A 1 93 ? 11.215 -12.540 -4.755 1.00 88.38 93 LYS A N 1
ATOM 721 C CA . LYS A 1 93 ? 12.290 -13.517 -4.994 1.00 88.38 93 LYS A CA 1
ATOM 722 C C . LYS A 1 93 ? 13.628 -12.902 -5.371 1.00 88.38 93 LYS A C 1
ATOM 724 O O . LYS A 1 93 ? 14.655 -13.449 -4.983 1.00 88.38 93 LYS A O 1
ATOM 729 N N . LEU A 1 94 ? 13.617 -11.824 -6.146 1.00 89.19 94 LEU A N 1
ATOM 730 C CA . LEU A 1 94 ? 14.812 -11.249 -6.763 1.00 89.19 94 LEU A CA 1
ATOM 731 C C . LEU A 1 94 ? 15.129 -9.838 -6.262 1.00 89.19 94 LEU A C 1
ATOM 733 O O . LEU A 1 94 ? 16.286 -9.440 -6.342 1.00 89.19 94 LEU A O 1
ATOM 737 N N . GLY A 1 95 ? 14.150 -9.117 -5.712 1.00 89.06 95 GLY A N 1
ATOM 738 C CA . GLY A 1 95 ? 14.294 -7.721 -5.298 1.00 89.06 95 GLY A CA 1
ATOM 739 C C . GLY A 1 95 ? 13.802 -6.722 -6.348 1.00 89.06 95 GLY A C 1
ATOM 740 O O . GLY A 1 95 ? 13.715 -7.021 -7.541 1.00 89.06 95 GLY A O 1
ATOM 741 N N . VAL A 1 96 ? 13.451 -5.518 -5.886 1.00 89.88 96 VAL A N 1
ATOM 742 C CA . VAL A 1 96 ? 12.920 -4.428 -6.728 1.00 89.88 96 VAL A CA 1
ATOM 743 C C . VAL A 1 96 ? 13.974 -3.905 -7.708 1.00 89.88 96 VAL A C 1
ATOM 745 O O . VAL A 1 96 ? 13.657 -3.582 -8.849 1.00 89.88 96 VAL A O 1
ATOM 748 N N . ASP A 1 97 ? 15.246 -3.892 -7.322 1.00 90.56 97 ASP A N 1
ATOM 749 C CA . ASP A 1 97 ? 16.355 -3.429 -8.163 1.00 90.56 97 ASP A CA 1
ATOM 750 C C . ASP A 1 97 ? 16.604 -4.336 -9.383 1.00 90.56 97 ASP A C 1
ATOM 752 O O . ASP A 1 97 ? 17.293 -3.944 -10.323 1.00 90.56 97 ASP A O 1
ATOM 756 N N . LYS A 1 98 ? 16.034 -5.550 -9.394 1.00 91.00 98 LYS A N 1
ATOM 757 C CA . LYS A 1 98 ? 16.228 -6.552 -10.455 1.00 91.00 98 LYS A CA 1
ATOM 758 C C . LYS A 1 98 ? 15.158 -6.556 -11.545 1.00 91.00 98 LYS A C 1
ATOM 760 O O . LYS A 1 98 ? 15.269 -7.355 -12.475 1.00 91.00 98 LYS A O 1
ATOM 765 N N . ILE A 1 99 ? 14.136 -5.705 -11.458 1.00 93.12 99 ILE A N 1
ATOM 766 C CA . ILE A 1 99 ? 13.073 -5.613 -12.474 1.00 93.12 99 ILE A CA 1
ATOM 767 C C . ILE A 1 99 ? 13.251 -4.382 -13.369 1.00 93.12 99 ILE A C 1
ATOM 769 O O . ILE A 1 99 ? 14.064 -3.501 -13.085 1.00 93.12 99 ILE A O 1
ATOM 773 N N . SER A 1 100 ? 12.503 -4.320 -14.475 1.00 93.69 100 SER A N 1
ATOM 774 C CA . SER A 1 100 ? 12.589 -3.191 -15.406 1.00 93.69 100 SER A CA 1
ATOM 775 C C . SER A 1 100 ? 12.170 -1.867 -14.744 1.00 93.69 100 SER A C 1
ATOM 777 O O . SER A 1 100 ? 11.315 -1.873 -13.855 1.00 93.69 100 SER A O 1
ATOM 779 N N . PRO A 1 101 ? 12.719 -0.716 -15.179 1.00 93.50 101 PRO A N 1
ATOM 780 C CA . PRO A 1 101 ? 12.312 0.594 -14.670 1.00 93.50 101 PRO A CA 1
ATOM 781 C C . PRO A 1 101 ? 10.802 0.846 -14.750 1.00 93.50 101 PRO A C 1
ATOM 783 O O . PRO A 1 101 ? 10.234 1.428 -13.834 1.00 93.50 101 PRO A O 1
ATOM 786 N N . GLU A 1 102 ? 10.138 0.369 -15.803 1.00 92.38 102 GLU A N 1
ATOM 787 C CA . GLU A 1 102 ? 8.688 0.497 -15.974 1.00 92.38 102 GLU A CA 1
ATOM 788 C C . GLU A 1 102 ? 7.920 -0.295 -14.903 1.00 92.38 102 GLU A C 1
ATOM 790 O O . GLU A 1 102 ? 6.910 0.173 -14.380 1.00 92.38 102 GLU A O 1
ATOM 795 N N . ALA A 1 103 ? 8.413 -1.480 -14.532 1.00 92.94 103 ALA A N 1
ATOM 796 C CA . ALA A 1 103 ? 7.818 -2.290 -13.474 1.00 92.94 103 ALA A CA 1
ATOM 797 C C . ALA A 1 103 ? 8.095 -1.712 -12.074 1.00 92.94 103 ALA A C 1
ATOM 799 O O . ALA A 1 103 ? 7.226 -1.765 -11.205 1.00 92.94 103 ALA A O 1
ATOM 800 N N . GLN A 1 104 ? 9.274 -1.117 -11.862 1.00 95.56 104 GLN A N 1
ATOM 801 C CA . GLN A 1 104 ? 9.584 -0.368 -10.638 1.00 95.56 104 GLN A CA 1
ATOM 802 C C . GLN A 1 104 ? 8.651 0.837 -10.485 1.00 95.56 104 GLN A C 1
ATOM 804 O O . GLN A 1 104 ? 8.048 1.025 -9.432 1.00 95.56 104 GLN A O 1
ATOM 809 N N . GLU A 1 105 ? 8.480 1.616 -11.553 1.00 92.94 105 GLU A N 1
ATOM 810 C CA . GLU A 1 105 ? 7.568 2.757 -11.585 1.00 92.94 105 GLU A CA 1
ATOM 811 C C . GLU A 1 105 ? 6.121 2.336 -11.294 1.00 92.94 105 GLU A C 1
ATOM 813 O O . GLU A 1 105 ? 5.426 2.986 -10.510 1.00 92.94 105 GLU A O 1
ATOM 818 N N . PHE A 1 106 ? 5.675 1.223 -11.883 1.00 92.19 106 PHE A N 1
ATOM 819 C CA . PHE A 1 106 ? 4.352 0.667 -11.621 1.00 92.19 106 PHE A CA 1
ATOM 820 C C . PHE A 1 106 ? 4.146 0.353 -10.132 1.00 92.19 106 PHE A C 1
ATOM 822 O O . PHE A 1 106 ? 3.128 0.742 -9.560 1.00 92.19 106 PHE A O 1
ATOM 829 N N . ILE A 1 107 ? 5.117 -0.288 -9.479 1.00 92.88 107 ILE A N 1
ATOM 830 C CA . ILE A 1 107 ? 5.017 -0.618 -8.052 1.00 92.88 107 ILE A CA 1
ATOM 831 C C . ILE A 1 107 ? 5.072 0.616 -7.168 1.00 92.88 107 ILE A C 1
ATOM 833 O O . ILE A 1 107 ? 4.268 0.713 -6.247 1.00 92.88 107 ILE A O 1
ATOM 837 N N . LEU A 1 108 ? 5.933 1.588 -7.469 1.00 92.81 108 LEU A N 1
ATOM 838 C CA . LEU A 1 108 ? 5.940 2.865 -6.755 1.00 92.81 108 LEU A CA 1
ATOM 839 C C . LEU A 1 108 ? 4.564 3.545 -6.831 1.00 92.81 108 LEU A C 1
ATOM 841 O O . LEU A 1 108 ? 4.015 3.964 -5.812 1.00 92.81 108 LEU A O 1
ATOM 845 N N . LYS A 1 109 ? 3.936 3.567 -8.011 1.00 91.31 109 LYS A N 1
ATOM 846 C CA . LYS A 1 109 ? 2.577 4.099 -8.155 1.00 91.31 109 LYS A CA 1
ATOM 847 C C . LYS A 1 109 ? 1.563 3.340 -7.290 1.00 91.31 109 LYS A C 1
ATOM 849 O O . LYS A 1 109 ? 0.757 3.973 -6.606 1.00 91.31 109 LYS A O 1
ATOM 854 N N . VAL A 1 110 ? 1.600 2.006 -7.306 1.00 92.00 110 VAL A N 1
ATOM 855 C CA . VAL A 1 110 ? 0.683 1.169 -6.515 1.00 92.00 110 VAL A CA 1
ATOM 856 C C . VAL A 1 110 ? 0.897 1.372 -5.012 1.00 92.00 110 VAL A C 1
ATOM 858 O O . VAL A 1 110 ? -0.080 1.573 -4.297 1.00 92.00 110 VAL A O 1
ATOM 861 N N . GLU A 1 111 ? 2.139 1.398 -4.525 1.00 93.19 111 GLU A N 1
ATOM 862 C CA . GLU A 1 111 ? 2.464 1.618 -3.105 1.00 93.19 111 GLU A CA 1
ATOM 863 C C . GLU A 1 111 ? 2.012 2.994 -2.608 1.00 93.19 111 GLU A C 1
ATOM 865 O O . GLU A 1 111 ? 1.448 3.127 -1.515 1.00 93.19 111 GLU A O 1
ATOM 870 N N . ALA A 1 112 ? 2.203 4.031 -3.423 1.00 91.56 112 ALA A N 1
ATOM 871 C CA . ALA A 1 112 ? 1.737 5.364 -3.084 1.00 91.56 112 ALA A CA 1
ATOM 872 C C . ALA A 1 112 ? 0.195 5.436 -3.080 1.00 91.56 112 ALA A C 1
ATOM 874 O O . ALA A 1 112 ? -0.406 6.023 -2.173 1.00 91.56 112 ALA A O 1
ATOM 875 N N . GLU A 1 113 ? -0.477 4.778 -4.034 1.00 91.81 113 GLU A N 1
ATOM 876 C CA . GLU A 1 113 ? -1.940 4.721 -4.042 1.00 91.81 113 GLU A CA 1
ATOM 877 C C . GLU A 1 113 ? -2.496 3.898 -2.870 1.00 91.81 113 GLU A C 1
ATOM 879 O O . GLU A 1 113 ? -3.516 4.281 -2.285 1.00 91.81 113 GLU A O 1
ATOM 884 N N . ALA A 1 114 ? -1.827 2.805 -2.497 1.00 93.38 114 ALA A N 1
ATOM 885 C CA . ALA A 1 114 ? -2.213 1.956 -1.377 1.00 93.38 114 ALA A CA 1
ATOM 886 C C . ALA A 1 114 ? -2.108 2.741 -0.068 1.00 93.38 114 ALA A C 1
ATOM 888 O O . ALA A 1 114 ? -3.086 2.803 0.682 1.00 93.38 114 ALA A O 1
ATOM 889 N N . SER A 1 115 ? -0.997 3.463 0.119 1.00 93.25 115 SER A N 1
ATOM 890 C CA . SER A 1 115 ? -0.786 4.373 1.251 1.00 93.25 115 SER A CA 1
ATOM 891 C C . SER A 1 115 ? -1.905 5.405 1.346 1.00 93.25 115 SER A C 1
ATOM 893 O O . SER A 1 115 ? -2.497 5.597 2.407 1.00 93.25 115 SER A O 1
ATOM 895 N N . ARG A 1 116 ? -2.277 6.030 0.220 1.00 91.38 116 ARG A N 1
ATOM 896 C CA . ARG A 1 116 ? -3.375 7.002 0.191 1.00 91.38 116 ARG A CA 1
ATOM 897 C C . ARG A 1 116 ? -4.705 6.382 0.603 1.00 91.38 116 ARG A C 1
ATOM 899 O O . ARG A 1 116 ? -5.428 6.978 1.399 1.00 91.38 116 ARG A O 1
ATOM 906 N N . LYS A 1 117 ? -5.073 5.231 0.033 1.00 93.19 117 LYS A N 1
ATOM 907 C CA . LYS A 1 117 ? -6.340 4.569 0.379 1.00 93.19 117 LYS A CA 1
ATOM 908 C C . LYS A 1 117 ? -6.350 4.145 1.845 1.00 93.19 117 LYS A C 1
ATOM 910 O O . LYS A 1 117 ? -7.352 4.371 2.514 1.00 93.19 117 LYS A O 1
ATOM 915 N N . GLY A 1 118 ? -5.241 3.606 2.348 1.00 94.25 118 GLY A N 1
ATOM 916 C CA . GLY A 1 118 ? -5.080 3.264 3.757 1.00 94.25 118 GLY A CA 1
ATOM 917 C C . GLY A 1 118 ? -5.242 4.479 4.664 1.00 94.25 118 GLY A C 1
ATOM 918 O O . GLY A 1 118 ? -6.028 4.442 5.605 1.00 94.25 118 GLY A O 1
ATOM 919 N N . PHE A 1 119 ? -4.595 5.595 4.333 1.00 93.31 119 PHE A N 1
ATOM 920 C CA . PHE A 1 119 ? -4.747 6.845 5.075 1.00 93.31 119 PHE A CA 1
ATOM 921 C C . PHE A 1 119 ? -6.204 7.330 5.092 1.00 93.31 119 PHE A C 1
ATOM 923 O O . PHE A 1 119 ? -6.732 7.655 6.150 1.00 93.31 119 PHE A O 1
ATOM 930 N N . GLN A 1 120 ? -6.889 7.299 3.943 1.00 92.50 120 GLN A N 1
ATOM 931 C CA . GLN A 1 120 ? -8.310 7.655 3.847 1.00 92.50 120 GLN A CA 1
ATOM 932 C C . GLN A 1 120 ? -9.202 6.746 4.702 1.00 92.50 120 GLN A C 1
ATOM 934 O O . GLN A 1 120 ? -10.118 7.239 5.355 1.00 92.50 120 GLN A O 1
ATOM 939 N N . LEU A 1 121 ? -8.935 5.435 4.736 1.00 94.00 121 LEU A N 1
ATOM 940 C CA . LEU A 1 121 ? -9.655 4.501 5.606 1.00 94.00 121 LEU A CA 1
ATOM 941 C C . LEU A 1 121 ? -9.495 4.883 7.081 1.00 94.00 121 LEU A C 1
ATOM 943 O O . LEU A 1 121 ? -10.480 4.912 7.813 1.00 94.00 121 LEU A O 1
ATOM 947 N N . LEU A 1 122 ? -8.276 5.226 7.496 1.00 93.75 122 LEU A N 1
ATOM 948 C CA . LEU A 1 122 ? -7.969 5.629 8.869 1.00 93.75 122 LEU A CA 1
ATOM 949 C C . LEU A 1 122 ? -8.650 6.952 9.246 1.00 93.75 122 LEU A C 1
ATOM 951 O O . LEU A 1 122 ? -9.217 7.069 10.330 1.00 93.75 122 LEU A O 1
ATOM 955 N N . THR A 1 123 ? -8.678 7.925 8.334 1.00 92.19 123 THR A N 1
ATOM 956 C CA . THR A 1 123 ? -9.451 9.160 8.526 1.00 92.19 123 THR A CA 1
ATOM 957 C C . THR A 1 123 ? -10.947 8.865 8.677 1.00 92.19 123 THR A C 1
ATOM 959 O O . THR A 1 123 ? -11.588 9.389 9.585 1.00 92.19 123 THR A O 1
ATOM 962 N N . ASN A 1 124 ? -11.506 7.986 7.841 1.00 91.38 124 ASN A N 1
ATOM 963 C CA . ASN A 1 124 ? -12.939 7.673 7.843 1.00 91.38 124 ASN A CA 1
ATOM 964 C C . ASN A 1 124 ? -13.413 6.972 9.123 1.00 91.38 124 ASN A C 1
ATOM 966 O O . ASN A 1 124 ? -14.565 7.144 9.517 1.00 91.38 124 ASN A O 1
ATOM 970 N N . ILE A 1 125 ? -12.549 6.189 9.772 1.00 90.38 125 ILE A N 1
ATOM 971 C CA . ILE A 1 125 ? -12.870 5.532 11.049 1.00 90.38 125 ILE A CA 1
ATOM 972 C C . ILE A 1 125 ? -12.608 6.429 12.271 1.00 90.38 125 ILE A C 1
ATOM 974 O O . ILE A 1 125 ? -12.815 5.983 13.398 1.00 90.38 125 ILE A O 1
ATOM 978 N N . GLY A 1 126 ? -12.179 7.679 12.059 1.00 90.19 126 GLY A N 1
ATOM 979 C CA . GLY A 1 126 ? -12.038 8.683 13.113 1.00 90.19 126 GLY A CA 1
ATOM 980 C C . GLY A 1 126 ? -10.706 8.663 13.865 1.00 90.19 126 GLY A C 1
ATOM 981 O O . GLY A 1 126 ? -10.675 9.072 15.026 1.00 90.19 126 GLY A O 1
ATOM 982 N N . VAL A 1 127 ? -9.613 8.204 13.241 1.00 88.75 127 VAL A N 1
ATOM 983 C CA . VAL A 1 127 ? -8.264 8.341 13.823 1.00 88.75 127 VAL A CA 1
ATOM 984 C C . VAL A 1 127 ? -7.939 9.825 14.027 1.00 88.75 127 VAL A C 1
ATOM 986 O O . VAL A 1 127 ? -8.203 10.648 13.151 1.00 88.75 127 VAL A O 1
ATOM 989 N N . GLN A 1 128 ? -7.376 10.173 15.187 1.00 88.88 128 GLN A N 1
ATOM 990 C CA . GLN A 1 128 ? -7.141 11.569 15.565 1.00 88.88 128 GLN A CA 1
ATOM 991 C C . GLN A 1 128 ? -6.012 12.212 14.749 1.00 88.88 128 GLN A C 1
ATOM 993 O O . GLN A 1 128 ? -5.053 11.543 14.366 1.00 88.88 128 GLN A O 1
ATOM 998 N N . ASP A 1 129 ? -6.054 13.537 14.575 1.00 85.50 129 ASP A N 1
ATOM 999 C CA . ASP A 1 129 ? -5.075 14.292 13.773 1.00 85.50 129 ASP A CA 1
ATOM 1000 C C . ASP A 1 129 ? -3.610 14.053 14.188 1.00 85.50 129 ASP A C 1
ATOM 1002 O O . ASP A 1 129 ? -2.724 13.946 13.337 1.00 85.50 129 ASP A O 1
ATOM 1006 N N . GLY A 1 130 ? -3.339 13.921 15.492 1.00 87.38 130 GLY A N 1
ATOM 1007 C CA . GLY A 1 130 ? -1.993 13.632 16.002 1.00 87.38 130 GLY A CA 1
ATOM 1008 C C . GLY A 1 130 ? -1.478 12.241 15.606 1.00 87.38 130 GLY A C 1
ATOM 1009 O O . GLY A 1 130 ? -0.312 12.080 15.231 1.00 87.38 130 GLY A O 1
ATOM 1010 N N . GLU A 1 131 ? -2.354 11.235 15.638 1.00 88.94 131 GLU A N 1
ATOM 1011 C CA . GLU A 1 131 ? -2.046 9.880 15.174 1.00 88.94 131 GLU A CA 1
ATOM 1012 C C . GLU A 1 131 ? -1.899 9.859 13.651 1.00 88.94 131 GLU A C 1
ATOM 1014 O O . GLU A 1 131 ? -0.914 9.322 13.147 1.00 88.94 131 GLU A O 1
ATOM 1019 N N . LEU A 1 132 ? -2.796 10.526 12.916 1.00 90.00 132 LEU A N 1
ATOM 1020 C CA . LEU A 1 132 ? -2.715 10.668 11.461 1.00 90.00 132 LEU A CA 1
ATOM 1021 C C . LEU A 1 132 ? -1.384 11.291 11.020 1.00 90.00 132 LEU A C 1
ATOM 1023 O O . LEU A 1 132 ? -0.784 10.817 10.056 1.00 90.00 132 LEU A O 1
ATOM 1027 N N . LEU A 1 133 ? -0.863 12.293 11.734 1.00 89.94 133 LEU A N 1
ATOM 1028 C CA . LEU A 1 133 ? 0.453 12.863 11.429 1.00 89.94 133 LEU A CA 1
ATOM 1029 C C . LEU A 1 133 ? 1.573 11.820 11.560 1.00 89.94 133 LEU A C 1
ATOM 1031 O O . LEU A 1 133 ? 2.461 11.745 10.708 1.00 89.94 133 LEU A O 1
ATOM 1035 N N . THR A 1 134 ? 1.519 10.993 12.604 1.00 91.38 134 THR A N 1
ATOM 1036 C CA . THR A 1 134 ? 2.504 9.927 12.836 1.00 91.38 134 THR A CA 1
ATOM 1037 C C . THR A 1 134 ? 2.397 8.840 11.765 1.00 91.38 134 THR A C 1
ATOM 1039 O O . THR A 1 134 ? 3.408 8.446 11.183 1.00 91.38 134 THR A O 1
ATOM 1042 N N . ILE A 1 135 ? 1.177 8.417 11.431 1.00 91.62 135 ILE A N 1
ATOM 1043 C CA . ILE A 1 135 ? 0.885 7.454 10.360 1.00 91.62 135 ILE A CA 1
ATOM 1044 C C . ILE A 1 135 ? 1.414 7.966 9.020 1.00 91.62 135 ILE A C 1
ATOM 1046 O O . ILE A 1 135 ? 2.094 7.240 8.297 1.00 91.62 135 ILE A O 1
ATOM 1050 N N . LYS A 1 136 ? 1.173 9.242 8.712 1.00 90.88 136 LYS A N 1
ATOM 1051 C CA . LYS A 1 136 ? 1.663 9.891 7.493 1.00 90.88 136 LYS A CA 1
ATOM 1052 C C . LYS A 1 136 ? 3.190 9.848 7.409 1.00 90.88 136 LYS A C 1
ATOM 1054 O O . LYS A 1 136 ? 3.738 9.504 6.365 1.00 90.88 136 LYS A O 1
ATOM 1059 N N . GLN A 1 137 ? 3.890 10.131 8.509 1.00 91.25 137 GLN A N 1
ATOM 1060 C CA . GLN A 1 137 ? 5.352 10.015 8.557 1.00 91.25 137 GLN A CA 1
ATOM 1061 C C . GLN A 1 137 ? 5.833 8.569 8.380 1.00 91.25 137 GLN A C 1
ATOM 1063 O O . GLN A 1 137 ? 6.857 8.345 7.734 1.00 91.25 137 GLN A O 1
ATOM 1068 N N . MET A 1 138 ? 5.114 7.590 8.933 1.00 91.19 138 MET A N 1
ATOM 1069 C CA . MET A 1 138 ? 5.429 6.171 8.753 1.00 91.19 138 MET A CA 1
ATOM 1070 C C . MET A 1 138 ? 5.278 5.742 7.292 1.00 91.19 138 MET A C 1
ATOM 1072 O O . MET A 1 138 ? 6.212 5.164 6.741 1.00 91.19 138 MET A O 1
ATOM 1076 N N . MET A 1 139 ? 4.157 6.083 6.649 1.00 92.06 139 MET A N 1
ATOM 1077 C CA . MET A 1 139 ? 3.916 5.801 5.229 1.00 92.06 139 MET A CA 1
ATOM 1078 C C . MET A 1 139 ? 4.946 6.494 4.330 1.00 92.06 139 MET A C 1
ATOM 1080 O O . MET A 1 139 ? 5.477 5.861 3.426 1.00 92.06 139 MET A O 1
ATOM 1084 N N . LYS A 1 140 ? 5.321 7.749 4.623 1.00 90.62 140 LYS A N 1
ATOM 1085 C CA . LYS A 1 140 ? 6.384 8.454 3.887 1.00 90.62 140 LYS A CA 1
ATOM 1086 C C . LYS A 1 140 ? 7.733 7.733 3.978 1.00 90.62 140 LYS A C 1
ATOM 1088 O O . LYS A 1 140 ? 8.406 7.544 2.970 1.00 90.62 140 LYS A O 1
ATOM 1093 N N . ARG A 1 141 ? 8.133 7.296 5.178 1.00 90.94 141 ARG A N 1
ATOM 1094 C CA . ARG A 1 141 ? 9.382 6.532 5.365 1.00 90.94 141 ARG A CA 1
ATOM 1095 C C . ARG A 1 141 ? 9.338 5.176 4.668 1.00 90.94 141 ARG A C 1
ATOM 1097 O O . ARG A 1 141 ? 10.360 4.740 4.149 1.00 90.94 141 ARG A O 1
ATOM 1104 N N . TRP A 1 142 ? 8.180 4.521 4.668 1.00 90.12 142 TRP A N 1
ATOM 1105 C CA . TRP A 1 142 ? 7.981 3.271 3.942 1.00 90.12 142 TRP A CA 1
ATOM 1106 C C . TRP A 1 142 ? 8.108 3.500 2.434 1.00 90.12 142 TRP A C 1
ATOM 1108 O O . TRP A 1 142 ? 8.907 2.844 1.779 1.00 90.12 142 TRP A O 1
ATOM 1118 N N . TYR A 1 143 ? 7.412 4.484 1.876 1.00 91.44 143 TYR A N 1
ATOM 1119 C CA . TYR A 1 143 ? 7.513 4.786 0.453 1.00 91.44 143 TYR A CA 1
ATOM 1120 C C . TYR A 1 143 ? 8.952 5.130 0.026 1.00 91.44 143 TYR A C 1
ATOM 1122 O O . TYR A 1 143 ? 9.460 4.587 -0.954 1.00 91.44 143 TYR A O 1
ATOM 1130 N N . ALA A 1 144 ? 9.661 5.935 0.822 1.00 91.19 144 ALA A N 1
ATOM 1131 C CA . ALA A 1 144 ? 11.065 6.253 0.573 1.00 91.19 144 ALA A CA 1
ATOM 1132 C C . ALA A 1 144 ? 11.975 5.008 0.571 1.00 91.19 144 ALA A C 1
ATOM 1134 O O . ALA A 1 144 ? 12.941 4.961 -0.188 1.00 91.19 144 ALA A O 1
ATOM 1135 N N . SER A 1 145 ? 11.676 3.977 1.377 1.00 91.25 145 SER A N 1
ATOM 1136 C CA . SER A 1 145 ? 12.461 2.737 1.348 1.00 91.25 145 SER A CA 1
ATOM 1137 C C . SER A 1 145 ? 12.282 1.976 0.032 1.00 91.25 145 SER A C 1
ATOM 1139 O O . SER A 1 145 ? 13.254 1.406 -0.459 1.00 91.25 145 SER A O 1
ATOM 1141 N N . TYR A 1 146 ? 11.095 2.030 -0.582 1.00 90.50 146 TYR A N 1
ATOM 1142 C CA . TYR A 1 146 ? 10.875 1.514 -1.934 1.00 90.50 146 TYR A CA 1
ATOM 1143 C C . TYR A 1 146 ? 11.635 2.310 -2.992 1.00 90.50 146 TYR A C 1
ATOM 1145 O O . TYR A 1 146 ? 12.285 1.706 -3.846 1.00 90.50 146 TYR A O 1
ATOM 1153 N N . GLU A 1 147 ? 11.611 3.643 -2.923 1.00 93.19 147 GLU A N 1
ATOM 1154 C CA . GLU A 1 147 ? 12.367 4.487 -3.857 1.00 93.19 147 GLU A CA 1
ATOM 1155 C C . GLU A 1 147 ? 13.870 4.188 -3.804 1.00 93.19 147 GLU A C 1
ATOM 1157 O O . GLU A 1 147 ? 14.503 4.068 -4.850 1.00 93.19 147 GLU A O 1
ATOM 1162 N N . CYS A 1 148 ? 14.436 3.983 -2.609 1.00 93.56 148 CYS A N 1
ATOM 1163 C CA . CYS A 1 148 ? 15.849 3.628 -2.445 1.00 93.56 148 CYS A CA 1
ATOM 1164 C C . CYS A 1 148 ? 16.241 2.290 -3.094 1.00 93.56 148 CYS A C 1
ATOM 1166 O O . CYS A 1 148 ? 17.424 2.067 -3.341 1.00 93.56 148 CYS A O 1
ATOM 1168 N N . MET A 1 149 ? 15.280 1.397 -3.350 1.00 93.06 149 MET A N 1
ATOM 1169 C CA . MET A 1 149 ? 15.516 0.126 -4.044 1.00 93.06 149 MET A CA 1
ATOM 1170 C C . MET A 1 149 ? 15.335 0.232 -5.566 1.00 93.06 149 MET A C 1
ATOM 1172 O O . MET A 1 149 ? 15.621 -0.727 -6.281 1.00 93.06 149 MET A O 1
ATOM 1176 N N . CYS A 1 150 ? 14.836 1.361 -6.071 1.00 94.25 150 CYS A N 1
ATOM 1177 C CA . CYS A 1 150 ? 14.550 1.565 -7.486 1.00 94.25 150 CYS A CA 1
ATOM 1178 C C . CYS A 1 150 ? 15.689 2.302 -8.201 1.00 94.25 150 CYS A C 1
ATOM 1180 O O . CYS A 1 150 ? 16.486 3.024 -7.605 1.00 94.25 150 CYS A O 1
ATOM 1182 N N . HIS A 1 151 ? 15.732 2.167 -9.524 1.00 94.44 151 HIS A N 1
ATOM 1183 C CA . HIS A 1 151 ? 16.577 2.991 -10.374 1.00 94.44 151 HIS A CA 1
ATOM 1184 C C . HIS A 1 151 ? 16.080 4.440 -10.377 1.00 94.44 151 HIS A C 1
ATOM 1186 O O . HIS A 1 151 ? 14.878 4.695 -10.457 1.00 94.44 151 HIS A O 1
ATOM 1192 N N . GLU A 1 152 ? 17.007 5.398 -10.407 1.00 93.31 152 GLU A N 1
ATOM 1193 C CA . GLU A 1 152 ? 16.699 6.836 -10.390 1.00 93.31 152 GLU A CA 1
ATOM 1194 C C . GLU A 1 152 ? 15.691 7.246 -11.476 1.00 93.31 152 GLU A C 1
ATOM 1196 O O . GLU A 1 152 ? 14.760 8.004 -11.216 1.00 93.31 152 GLU A O 1
ATOM 1201 N N . LYS A 1 153 ? 15.815 6.684 -12.685 1.00 92.06 153 LYS A N 1
ATOM 1202 C CA . LYS A 1 153 ? 14.876 6.944 -13.785 1.00 92.06 153 LYS A CA 1
ATOM 1203 C C . LYS A 1 153 ? 13.442 6.514 -13.448 1.00 92.06 153 LYS A C 1
ATOM 1205 O O . LYS A 1 153 ? 12.506 7.225 -13.801 1.00 92.06 153 LYS A O 1
ATOM 1210 N N . ALA A 1 154 ? 13.273 5.374 -12.776 1.00 92.56 154 ALA A N 1
ATOM 1211 C CA . ALA A 1 154 ? 11.960 4.882 -12.364 1.00 92.56 154 ALA A CA 1
ATOM 1212 C C . ALA A 1 154 ? 11.359 5.759 -11.259 1.00 92.56 154 ALA A C 1
ATOM 1214 O O . ALA A 1 154 ? 10.179 6.089 -11.322 1.00 92.56 154 ALA A O 1
ATOM 1215 N N . VAL A 1 155 ? 12.182 6.191 -10.293 1.00 92.25 155 VAL A N 1
ATOM 1216 C CA . VAL A 1 155 ? 11.763 7.117 -9.228 1.00 92.25 155 VAL A CA 1
ATOM 1217 C C . VAL A 1 155 ? 11.298 8.445 -9.823 1.00 92.25 155 VAL A C 1
ATOM 1219 O O . VAL A 1 155 ? 10.202 8.905 -9.514 1.00 92.25 155 VAL A O 1
ATOM 1222 N N . SER A 1 156 ? 12.086 9.041 -10.720 1.00 90.31 156 SER A N 1
ATOM 1223 C CA . SER A 1 156 ? 11.729 10.302 -11.378 1.00 90.31 156 SER A CA 1
ATOM 1224 C C . SER A 1 156 ? 10.433 10.191 -12.185 1.00 90.31 156 SER A C 1
ATOM 1226 O O . SER A 1 156 ? 9.566 11.051 -12.044 1.00 90.31 156 SER A O 1
ATOM 1228 N N . GLY A 1 157 ? 10.262 9.112 -12.960 1.00 88.12 157 GLY A N 1
ATOM 1229 C CA . GLY A 1 157 ? 9.023 8.859 -13.704 1.00 88.12 157 GLY A CA 1
ATOM 1230 C C . GLY A 1 157 ? 7.806 8.694 -12.788 1.00 88.12 157 GLY A C 1
ATOM 1231 O O . GLY A 1 157 ? 6.779 9.345 -12.994 1.00 88.12 157 GLY A O 1
ATOM 1232 N N . ALA A 1 158 ? 7.948 7.910 -11.712 1.00 87.94 158 ALA A N 1
ATOM 1233 C CA . ALA A 1 158 ? 6.887 7.720 -10.728 1.00 87.94 158 ALA A CA 1
ATOM 1234 C C . ALA A 1 158 ? 6.478 9.053 -10.092 1.00 87.94 158 ALA A C 1
ATO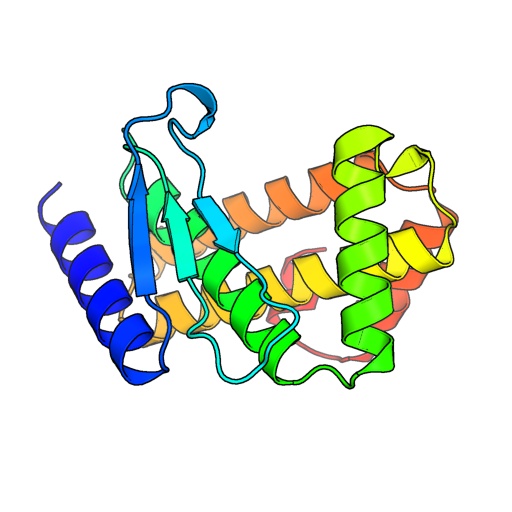M 1236 O O . ALA A 1 158 ? 5.294 9.383 -10.065 1.00 87.94 158 ALA A O 1
ATOM 1237 N N . ARG A 1 159 ? 7.451 9.849 -9.632 1.00 88.75 159 ARG A N 1
ATOM 1238 C CA . ARG A 1 159 ? 7.209 11.163 -9.019 1.00 88.75 159 ARG A CA 1
ATOM 1239 C C . ARG A 1 159 ? 6.523 12.132 -9.974 1.00 88.75 159 ARG A C 1
ATOM 1241 O O . ARG A 1 159 ? 5.576 12.795 -9.563 1.00 88.75 159 ARG A O 1
ATOM 1248 N N . GLU A 1 160 ? 6.956 12.197 -11.231 1.00 85.69 160 GLU A N 1
ATOM 1249 C CA . GLU A 1 160 ? 6.326 13.042 -12.249 1.00 85.69 160 GLU A CA 1
ATOM 1250 C C . GLU A 1 160 ? 4.846 12.679 -12.424 1.00 85.69 160 GLU A C 1
ATOM 1252 O O . GLU A 1 160 ? 3.977 13.542 -12.292 1.00 85.69 160 GLU A O 1
ATOM 1257 N N . LYS A 1 161 ? 4.534 11.393 -12.623 1.00 81.62 161 LYS A N 1
ATOM 1258 C CA . LYS A 1 161 ? 3.145 10.926 -12.771 1.00 81.62 161 LYS A CA 1
ATOM 1259 C C . LYS A 1 161 ? 2.311 11.214 -11.526 1.00 81.62 161 LYS A C 1
ATOM 1261 O O . LYS A 1 161 ? 1.198 11.718 -11.633 1.00 81.62 161 LYS A O 1
ATOM 1266 N N . ILE A 1 162 ? 2.877 10.948 -10.353 1.00 78.75 162 ILE A N 1
ATOM 1267 C CA . ILE A 1 162 ? 2.227 11.173 -9.063 1.00 78.75 162 ILE A CA 1
ATOM 1268 C C . ILE A 1 162 ? 1.886 12.659 -8.849 1.00 78.75 162 ILE A C 1
ATOM 1270 O O . ILE A 1 162 ? 0.781 12.980 -8.410 1.00 78.75 162 ILE A O 1
ATOM 1274 N N . LEU A 1 163 ? 2.809 13.569 -9.169 1.00 78.50 163 LEU A N 1
ATOM 1275 C CA . LEU A 1 163 ? 2.589 15.014 -9.053 1.00 78.50 163 LEU A CA 1
ATOM 1276 C C . LEU A 1 163 ? 1.567 15.520 -10.077 1.00 78.50 163 LEU A C 1
ATOM 1278 O O . LEU A 1 163 ? 0.756 16.389 -9.762 1.00 78.50 163 LEU A O 1
ATOM 1282 N N . THR A 1 164 ? 1.571 14.955 -11.285 1.00 76.56 164 THR A N 1
ATOM 1283 C CA . THR A 1 164 ? 0.636 15.337 -12.357 1.00 76.56 164 THR A CA 1
ATOM 1284 C C . THR A 1 164 ? -0.811 14.960 -12.019 1.00 76.56 164 THR A C 1
ATOM 1286 O O . THR A 1 164 ? -1.739 15.676 -12.396 1.00 76.56 164 THR A O 1
ATOM 1289 N N . ASP A 1 165 ? -1.011 13.902 -11.229 1.00 67.25 165 ASP A N 1
ATOM 1290 C CA . ASP A 1 165 ? -2.328 13.484 -10.731 1.00 67.25 165 ASP A CA 1
ATOM 1291 C C . ASP A 1 165 ? -2.929 14.460 -9.680 1.00 67.25 165 ASP A C 1
ATOM 1293 O O . ASP A 1 165 ? -4.059 14.251 -9.232 1.00 67.25 165 ASP A O 1
ATOM 1297 N N . ASN A 1 166 ? -2.221 15.546 -9.304 1.00 58.25 166 ASN A N 1
ATOM 1298 C CA . ASN A 1 166 ? -2.677 16.654 -8.437 1.00 58.25 166 ASN A CA 1
ATOM 1299 C C . ASN A 1 166 ? -3.343 16.214 -7.117 1.00 58.25 166 ASN A C 1
ATOM 1301 O O . ASN A 1 166 ? -4.212 16.897 -6.566 1.00 58.25 166 ASN A O 1
ATOM 1305 N N . ASN A 1 167 ? -2.954 15.056 -6.590 1.00 57.00 167 ASN A N 1
ATOM 1306 C CA . ASN A 1 167 ? -3.601 14.474 -5.427 1.00 57.00 167 ASN A CA 1
ATOM 1307 C C . ASN A 1 167 ? -2.799 14.810 -4.154 1.00 57.00 167 ASN A C 1
ATOM 1309 O O . ASN A 1 167 ? -1.681 14.320 -3.993 1.00 57.00 167 ASN A O 1
ATOM 1313 N N . PRO A 1 168 ? -3.344 15.618 -3.225 1.00 55.69 168 PRO A N 1
ATOM 1314 C CA . PRO A 1 168 ? -2.574 16.216 -2.130 1.00 55.69 168 PRO A CA 1
ATOM 1315 C C . PRO A 1 168 ? -1.925 15.188 -1.196 1.00 55.69 168 PRO A C 1
ATOM 1317 O O . PRO A 1 168 ? -0.825 15.413 -0.708 1.00 55.69 168 PRO A O 1
ATOM 1320 N N . VAL A 1 169 ? -2.546 14.017 -1.009 1.00 53.75 169 VAL A N 1
ATOM 1321 C CA . VAL A 1 169 ? -1.964 12.946 -0.178 1.00 53.75 169 VAL A CA 1
ATOM 1322 C C . VAL A 1 169 ? -0.673 12.404 -0.788 1.00 53.75 169 VAL A C 1
ATOM 1324 O O . VAL A 1 169 ? 0.242 12.037 -0.063 1.00 53.75 169 VAL A O 1
ATOM 1327 N N . PHE A 1 170 ? -0.587 12.371 -2.115 1.00 60.75 170 PHE A N 1
ATOM 1328 C CA . PHE A 1 170 ? 0.590 11.888 -2.814 1.00 60.75 170 PHE A CA 1
ATOM 1329 C C . PHE A 1 170 ? 1.717 12.920 -2.868 1.00 60.75 170 PHE A C 1
ATOM 1331 O O . PHE A 1 170 ? 2.872 12.556 -2.665 1.00 60.75 170 PHE A O 1
ATOM 1338 N N . CYS A 1 171 ? 1.388 14.196 -3.094 1.00 60.28 171 CYS A N 1
ATOM 1339 C CA . CYS A 1 171 ? 2.371 15.279 -3.024 1.00 60.28 171 CYS A CA 1
ATOM 1340 C C . CYS A 1 171 ? 3.056 15.324 -1.654 1.00 60.28 171 CYS A C 1
ATOM 1342 O O . CYS A 1 171 ? 4.231 15.651 -1.569 1.00 60.28 171 CYS A O 1
ATOM 1344 N N . ASP A 1 172 ? 2.330 14.951 -0.601 1.00 63.34 172 ASP A N 1
ATOM 1345 C CA . ASP A 1 172 ? 2.851 14.920 0.759 1.00 63.34 172 ASP A CA 1
ATOM 1346 C C . ASP A 1 172 ? 3.665 13.654 1.109 1.00 63.34 172 ASP A C 1
ATOM 1348 O O . ASP A 1 172 ? 4.346 13.629 2.143 1.00 63.34 172 ASP A O 1
ATOM 1352 N N . LEU A 1 173 ? 3.561 12.585 0.304 1.00 62.72 173 LEU A N 1
ATOM 1353 C CA . LEU A 1 173 ? 4.387 11.376 0.442 1.00 62.72 173 LEU A CA 1
ATOM 1354 C C . LEU A 1 173 ? 5.786 11.573 -0.164 1.00 62.72 173 LEU A C 1
ATOM 1356 O O . LEU A 1 173 ? 6.732 10.941 0.309 1.00 62.72 173 LEU A O 1
ATOM 1360 N N . LEU A 1 174 ? 5.919 12.465 -1.152 1.00 63.03 174 LEU A N 1
ATOM 1361 C CA . LEU A 1 174 ? 7.190 12.926 -1.728 1.00 63.03 174 LEU A CA 1
ATOM 1362 C C . LEU A 1 174 ? 7.854 13.960 -0.801 1.00 63.03 174 LEU A C 1
ATOM 1364 O O . LEU A 1 174 ? 9.080 13.890 -0.561 1.00 63.03 174 LEU A O 1
#

Organism: NCBI:txid201089

Sequence (174 aa):
MKESHIMLHSLLGHLKDIGIILLRVDDNSMMNKALAKFSFDLSSTASIVCGDFNDGLKELTSIAHEAGHVLIHKKMSRDETRDYVCIMFVINKLGVDKISPEAQEFILKVEAEASRKGFQLLTNIGVQDGELLTIKQMMKRWYASYECMCHEKAVSGAREKILTDNNPVFCDLL

Secondary structure (DSSP, 8-state):
-HHHHHHHHHHHHHHHHTTEEEEE---GGGTT-EEEE--SSTTSPEEEEE---S-HHHHHHHHHHHHHHHHHHTTS-HHHHHHHHHHHHHHHHH-GGGS-HHHHHHHHHHHHHHHHHHHHHHHHTT--HHHHHHHHHHHHHHHHHHHHTS-HHHHHHHHHHHHHTT-HHHHTT-

Foldseek 3Di:
DVVLVLLVVLLQVVCVVVQEAEAEDPDPVQELAKAWDDDLDLVDGTYIYHYDYPDSLSVLLRVLLNVQLVVVLNVDDNVRVVLVVVLVVCCVPPNLLPDDLVSLLVVLLSSLSSSVRSLVSSVVSPPDPVSSVVSLVVSLVVSVVSVVRHDPVSNVVSLVVQVVVVDVSSVSSD

Radius of gyration: 15.84 Å; chains: 1; bounding box: 35×35×43 Å